Protein AF-A0A2E9H1P5-F1 (afdb_monomer_lite)

Radius of gyration: 15.97 Å; chains: 1; bounding box: 34×29×48 Å

Secondary structure (DSSP, 8-state):
-HHHHHHHHHHHHTT--SHHHHHHHHHHHHHTT-HHHHHHHHHHHHHH-TT-HHHHHHHHHHHHHHHHHHHHHHHHHHS---HHHHHHHHHHHHHT-PPP-

Structure (mmCIF, N/CA/C/O backbone):
data_AF-A0A2E9H1P5-F1
#
_entry.id   AF-A0A2E9H1P5-F1
#
loop_
_atom_site.group_PDB
_atom_site.id
_atom_site.type_symbol
_atom_site.label_atom_id
_atom_site.label_alt_id
_atom_site.label_comp_id
_atom_site.label_asym_id
_atom_site.label_entity_id
_atom_site.label_seq_id
_atom_site.pdbx_PDB_ins_code
_atom_site.Cartn_x
_atom_site.Cartn_y
_atom_site.Cartn_z
_atom_site.occupancy
_atom_site.B_iso_or_equiv
_atom_site.auth_seq_id
_atom_site.auth_comp_id
_atom_site.auth_asym_id
_atom_site.auth_atom_id
_atom_site.pdbx_PDB_model_num
ATOM 1 N N . MET A 1 1 ? -3.255 16.997 -13.678 1.00 59.12 1 MET A N 1
ATOM 2 C CA . MET A 1 1 ? -3.794 15.639 -13.925 1.00 59.12 1 MET A CA 1
ATOM 3 C C . MET A 1 1 ? -3.502 15.155 -15.343 1.00 59.12 1 MET A C 1
ATOM 5 O O . MET A 1 1 ? -2.929 14.082 -15.460 1.00 59.12 1 MET A O 1
ATOM 9 N N . LEU A 1 2 ? -3.757 15.967 -16.378 1.00 67.81 2 LEU A N 1
ATOM 10 C CA . LEU A 1 2 ? -3.576 15.609 -17.798 1.00 67.81 2 LEU A CA 1
ATOM 11 C C . LEU A 1 2 ? -2.205 15.001 -18.161 1.00 67.81 2 LEU A C 1
ATOM 13 O O . LEU A 1 2 ? -2.153 13.973 -18.827 1.00 67.81 2 LEU A O 1
ATOM 17 N N . ALA A 1 3 ? -1.100 15.567 -17.662 1.00 76.44 3 ALA A N 1
ATOM 18 C CA . ALA A 1 3 ? 0.243 15.064 -17.974 1.00 76.44 3 ALA A CA 1
ATOM 19 C C . ALA A 1 3 ? 0.490 13.621 -17.488 1.00 76.44 3 ALA A C 1
ATOM 21 O O . ALA A 1 3 ? 1.145 12.838 -18.167 1.00 76.44 3 ALA A O 1
ATOM 22 N N . ALA A 1 4 ? -0.062 13.243 -16.331 1.00 73.75 4 ALA A N 1
ATOM 23 C CA . ALA A 1 4 ? 0.170 11.926 -15.739 1.00 73.75 4 ALA A CA 1
ATOM 24 C C . ALA A 1 4 ? -0.652 10.827 -16.437 1.00 73.75 4 ALA A C 1
ATOM 26 O O . ALA A 1 4 ? -0.186 9.704 -16.609 1.00 73.75 4 ALA A O 1
ATOM 27 N N . GLU A 1 5 ? -1.861 11.164 -16.887 1.00 76.62 5 GLU A N 1
ATOM 28 C CA . GLU A 1 5 ? -2.697 10.265 -17.688 1.00 76.62 5 GLU A CA 1
ATOM 29 C C . GLU A 1 5 ? -2.135 10.084 -19.098 1.00 76.62 5 GLU A C 1
ATOM 31 O O . GLU A 1 5 ? -2.069 8.959 -19.586 1.00 76.62 5 GLU A O 1
ATOM 36 N N . GLN A 1 6 ? -1.637 11.155 -19.725 1.00 80.62 6 GLN A N 1
ATOM 37 C CA . GLN A 1 6 ? -0.910 11.055 -20.993 1.00 80.62 6 GLN A CA 1
ATOM 38 C C . GLN A 1 6 ? 0.314 10.144 -20.871 1.00 80.62 6 GLN A C 1
ATOM 40 O O . GLN A 1 6 ? 0.543 9.301 -21.736 1.00 80.62 6 GLN A O 1
ATOM 45 N N . GLN A 1 7 ? 1.070 10.274 -19.780 1.00 79.19 7 GLN A N 1
ATOM 46 C CA . GLN A 1 7 ? 2.256 9.463 -19.533 1.00 79.19 7 GLN A CA 1
ATOM 47 C C . GLN A 1 7 ? 1.904 7.981 -19.319 1.00 79.19 7 GLN A C 1
ATOM 49 O O . GLN A 1 7 ? 2.542 7.121 -19.918 1.00 79.19 7 GLN A O 1
ATOM 54 N N . LEU A 1 8 ? 0.846 7.666 -18.563 1.00 79.44 8 LEU A N 1
ATOM 55 C CA . LEU A 1 8 ? 0.329 6.293 -18.449 1.00 79.44 8 LEU A CA 1
ATOM 56 C C . LEU A 1 8 ? -0.129 5.725 -19.799 1.00 79.44 8 LEU A C 1
ATOM 58 O O . LEU A 1 8 ? 0.220 4.598 -20.145 1.00 79.44 8 LEU A O 1
ATOM 62 N N . ASN A 1 9 ? -0.866 6.510 -20.586 1.00 79.56 9 ASN A N 1
ATOM 63 C CA . ASN A 1 9 ? -1.338 6.089 -21.904 1.00 79.56 9 ASN A CA 1
ATOM 64 C C . ASN A 1 9 ? -0.177 5.816 -22.868 1.00 79.56 9 ASN A C 1
ATOM 66 O O . ASN A 1 9 ? -0.248 4.878 -23.657 1.00 79.56 9 ASN A O 1
ATOM 70 N N . GLN A 1 10 ? 0.909 6.589 -22.781 1.00 81.31 10 GLN A N 1
ATOM 71 C CA . GLN A 1 10 ? 2.134 6.340 -23.545 1.00 81.31 10 GLN A CA 1
ATOM 72 C C . GLN A 1 10 ? 2.852 5.054 -23.120 1.00 81.31 10 GLN A C 1
ATOM 74 O O . GLN A 1 10 ? 3.381 4.345 -23.974 1.00 81.31 10 GLN A O 1
ATOM 79 N N . LEU A 1 11 ? 2.888 4.739 -21.821 1.00 79.88 11 LEU A N 1
ATOM 80 C CA . LEU A 1 11 ? 3.482 3.489 -21.335 1.00 79.88 11 LEU A CA 1
ATOM 81 C C . LEU 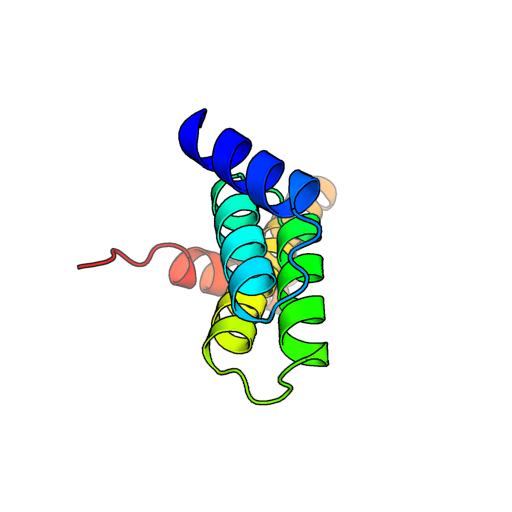A 1 11 ? 2.690 2.273 -21.829 1.00 79.88 11 LEU A C 1
ATOM 83 O O . LEU A 1 11 ? 3.288 1.310 -22.312 1.00 79.88 11 LEU A O 1
ATOM 87 N N . HIS A 1 12 ? 1.356 2.351 -21.774 1.00 77.31 12 HIS A N 1
ATOM 88 C CA . HIS A 1 12 ? 0.471 1.308 -22.291 1.00 77.31 12 HIS A CA 1
ATOM 89 C C . HIS A 1 12 ? 0.572 1.153 -23.811 1.00 77.31 12 HIS A C 1
ATOM 91 O O . HIS A 1 12 ? 0.709 0.032 -24.297 1.00 77.31 12 HIS A O 1
ATOM 97 N N . SER A 1 13 ? 0.550 2.253 -24.573 1.00 74.00 13 SER A N 1
ATOM 98 C CA . SER A 1 13 ? 0.592 2.190 -26.042 1.00 74.00 13 SER A CA 1
ATOM 99 C C . SER A 1 13 ? 1.907 1.628 -26.579 1.00 74.00 13 SER A C 1
ATOM 101 O O . SER A 1 13 ? 1.932 1.043 -27.657 1.00 74.00 13 SER A O 1
ATOM 103 N N . ARG A 1 14 ? 2.995 1.766 -25.815 1.00 70.56 14 ARG A N 1
ATOM 104 C CA . ARG A 1 14 ? 4.321 1.239 -26.159 1.00 70.56 14 ARG A CA 1
ATOM 105 C C . ARG A 1 14 ? 4.611 -0.150 -25.581 1.00 70.56 14 ARG A C 1
ATOM 107 O O . ARG A 1 14 ? 5.731 -0.619 -25.754 1.00 70.56 14 ARG A O 1
ATOM 114 N N . GLN A 1 15 ? 3.659 -0.780 -24.878 1.00 66.81 15 GLN A N 1
ATOM 115 C CA . GLN A 1 15 ? 3.844 -2.065 -24.175 1.00 66.81 15 GLN A CA 1
ATOM 116 C C . GLN A 1 15 ? 5.151 -2.124 -23.356 1.00 66.81 15 GLN A C 1
ATOM 118 O O . GLN A 1 15 ? 5.841 -3.141 -23.289 1.00 66.81 15 GLN A O 1
ATOM 123 N N . LEU A 1 16 ? 5.536 -1.004 -22.738 1.00 69.44 16 LEU A N 1
ATOM 124 C CA . LEU A 1 16 ? 6.793 -0.906 -21.999 1.00 69.44 16 LEU A CA 1
ATOM 125 C C . LEU A 1 16 ? 6.617 -1.553 -20.622 1.00 69.44 16 LEU A C 1
ATOM 127 O O . LEU A 1 16 ? 6.211 -0.894 -19.671 1.00 69.44 16 LEU A O 1
ATOM 131 N N . HIS A 1 17 ? 6.932 -2.843 -20.498 1.00 78.06 17 HIS A N 1
ATOM 132 C CA . HIS A 1 17 ? 6.888 -3.592 -19.230 1.00 78.06 17 HIS A CA 1
ATOM 133 C C . HIS A 1 17 ? 8.272 -3.654 -18.562 1.00 78.06 17 HIS A C 1
ATOM 135 O O . HIS A 1 17 ? 8.757 -4.715 -18.179 1.00 78.06 17 HIS A O 1
ATOM 141 N N . SER A 1 18 ? 8.946 -2.508 -18.453 1.00 89.69 18 SER A N 1
ATOM 142 C CA . SER A 1 18 ? 10.237 -2.407 -17.765 1.00 89.69 18 SER A CA 1
ATOM 143 C C . SER A 1 18 ? 10.061 -2.047 -16.289 1.00 89.69 18 SER A C 1
ATOM 145 O O . SER A 1 18 ? 9.056 -1.452 -15.897 1.00 89.69 18 SER A O 1
ATOM 147 N N . LEU A 1 19 ? 11.083 -2.324 -15.470 1.00 91.44 19 LEU A N 1
ATOM 148 C CA . LEU A 1 19 ? 11.127 -1.905 -14.063 1.00 91.44 19 LEU A CA 1
ATOM 149 C C . LEU A 1 19 ? 10.798 -0.410 -13.892 1.00 91.44 19 LEU A C 1
ATOM 151 O O . LEU A 1 19 ? 10.027 -0.033 -13.013 1.00 91.44 19 LEU A O 1
ATOM 155 N N . GLN A 1 20 ? 11.354 0.448 -14.753 1.00 91.62 20 GLN A N 1
ATOM 156 C CA . GLN A 1 20 ? 11.141 1.898 -14.687 1.00 91.62 20 GLN A CA 1
ATOM 157 C C . GLN A 1 20 ? 9.707 2.300 -15.047 1.00 91.62 20 GLN A C 1
ATOM 159 O O . GLN A 1 20 ? 9.140 3.180 -14.402 1.00 91.62 20 GLN A O 1
ATOM 164 N N . SER A 1 21 ? 9.107 1.632 -16.037 1.00 91.81 21 SER A N 1
ATOM 165 C CA . SER A 1 21 ? 7.710 1.853 -16.422 1.00 91.81 21 SER A CA 1
ATOM 166 C C . SER A 1 21 ? 6.762 1.524 -15.269 1.00 91.81 21 SER A C 1
ATOM 168 O O . SER A 1 21 ? 5.958 2.367 -14.872 1.00 91.81 21 SER A O 1
ATOM 170 N N . TRP A 1 22 ? 6.937 0.359 -14.639 1.00 94.81 22 TRP A N 1
ATOM 171 C CA . TRP A 1 22 ? 6.132 -0.050 -13.487 1.00 94.81 22 TRP A CA 1
ATOM 172 C C . TRP A 1 22 ? 6.288 0.890 -12.286 1.00 94.81 22 TRP A C 1
ATOM 174 O O . TRP A 1 22 ? 5.295 1.279 -11.670 1.00 94.81 22 TRP A O 1
ATOM 184 N N . ARG A 1 23 ? 7.516 1.342 -11.993 1.00 94.81 23 ARG A N 1
ATOM 185 C CA . ARG A 1 23 ? 7.782 2.337 -10.937 1.00 94.81 23 ARG A CA 1
ATOM 186 C C . ARG A 1 23 ? 7.058 3.658 -11.185 1.00 94.81 23 ARG A C 1
ATOM 188 O O . ARG A 1 23 ? 6.467 4.223 -10.262 1.00 94.81 23 ARG A O 1
ATOM 195 N N . LEU A 1 24 ? 7.124 4.156 -12.417 1.00 93.06 24 LEU A N 1
ATOM 196 C CA . LEU A 1 24 ? 6.492 5.408 -12.819 1.00 93.06 24 LEU A CA 1
ATOM 197 C C . LEU A 1 24 ? 4.963 5.298 -12.780 1.00 93.06 24 LEU A C 1
ATOM 199 O O . LEU A 1 24 ? 4.299 6.174 -12.228 1.00 93.06 24 LEU A O 1
ATOM 203 N N . MET A 1 25 ? 4.418 4.197 -13.296 1.00 93.31 25 MET A N 1
ATOM 204 C CA . MET A 1 25 ? 2.989 3.897 -13.260 1.00 93.31 25 MET A CA 1
ATOM 205 C C . MET A 1 25 ? 2.462 3.850 -11.823 1.00 93.31 25 MET A C 1
ATOM 207 O O . MET A 1 25 ? 1.491 4.543 -11.514 1.00 93.31 25 MET A O 1
ATOM 211 N N . GLY A 1 26 ? 3.163 3.147 -10.928 1.00 95.81 26 GLY A N 1
ATOM 212 C CA . GLY A 1 26 ? 2.817 3.103 -9.509 1.00 95.81 26 GLY A CA 1
ATOM 213 C C . GLY A 1 26 ? 2.840 4.482 -8.852 1.00 95.81 26 GLY A C 1
ATOM 214 O O . GLY A 1 26 ? 1.918 4.828 -8.116 1.00 95.81 26 GLY A O 1
ATOM 215 N N . ASN A 1 27 ? 3.831 5.322 -9.172 1.00 94.56 27 ASN A N 1
ATOM 216 C CA . ASN A 1 27 ? 3.919 6.674 -8.611 1.00 94.56 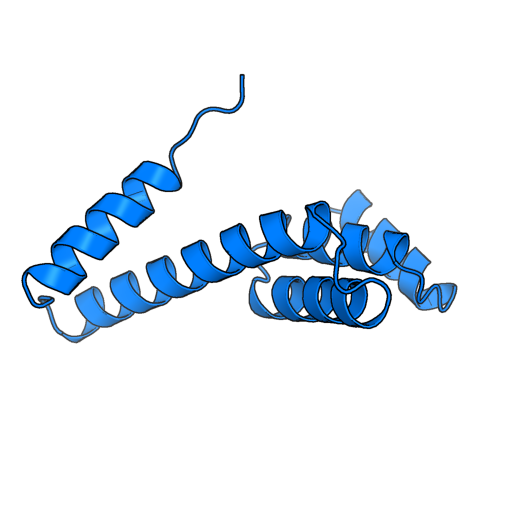27 ASN A CA 1
ATOM 217 C C . ASN A 1 27 ? 2.758 7.562 -9.077 1.00 94.56 27 ASN A C 1
ATOM 219 O O . ASN A 1 27 ? 2.127 8.246 -8.268 1.00 94.56 27 ASN A O 1
ATOM 223 N N . ILE A 1 28 ? 2.433 7.511 -10.371 1.00 93.38 28 ILE A N 1
ATOM 224 C CA . ILE A 1 28 ? 1.301 8.249 -10.932 1.00 93.38 28 ILE A CA 1
ATOM 225 C C . ILE A 1 28 ? -0.005 7.810 -10.261 1.00 93.38 28 ILE A C 1
ATOM 227 O O . ILE A 1 28 ? -0.766 8.658 -9.791 1.00 93.38 28 ILE A O 1
ATOM 231 N N . GLN A 1 29 ? -0.244 6.502 -10.167 1.00 95.00 29 GLN A N 1
ATOM 232 C CA . G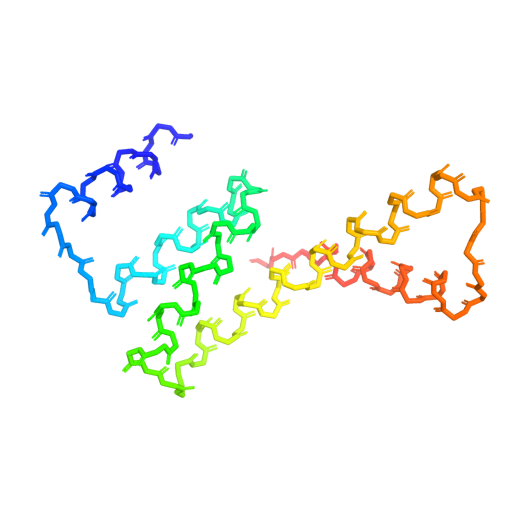LN A 1 29 ? -1.450 5.944 -9.553 1.00 95.00 29 GLN A CA 1
ATOM 233 C C . GLN A 1 29 ? -1.545 6.290 -8.061 1.00 95.00 29 GLN A C 1
ATOM 235 O O . GLN A 1 29 ? -2.615 6.672 -7.586 1.00 95.00 29 GLN A O 1
ATOM 240 N N . PHE A 1 30 ? -0.423 6.261 -7.338 1.00 94.75 30 PHE A N 1
ATOM 241 C CA . PHE A 1 30 ? -0.354 6.666 -5.935 1.00 94.75 30 PHE A CA 1
ATOM 242 C C . PHE A 1 30 ? -0.746 8.137 -5.750 1.00 94.75 30 PHE A C 1
ATOM 244 O O . PHE A 1 30 ? -1.569 8.462 -4.892 1.00 94.75 30 PHE A O 1
ATOM 251 N N . ARG A 1 31 ? -0.229 9.037 -6.598 1.00 91.75 31 ARG A N 1
ATOM 252 C CA . ARG A 1 31 ? -0.596 10.466 -6.575 1.00 91.75 31 ARG A CA 1
ATOM 253 C C . ARG A 1 31 ? -2.065 10.703 -6.925 1.00 91.75 31 ARG A C 1
ATOM 255 O O . ARG A 1 31 ? -2.660 11.646 -6.411 1.00 91.75 31 ARG A O 1
ATOM 262 N N . GLN A 1 32 ? -2.653 9.842 -7.752 1.00 92.62 32 GLN A N 1
ATOM 263 C CA . GLN A 1 32 ? -4.083 9.842 -8.077 1.00 92.62 32 GLN A CA 1
ATOM 264 C C . GLN A 1 32 ? -4.963 9.197 -6.987 1.00 92.62 32 GLN A C 1
ATOM 266 O O . GLN A 1 32 ? -6.160 9.047 -7.210 1.00 92.62 32 GLN A O 1
ATOM 271 N N . GLN A 1 33 ? -4.403 8.799 -5.835 1.00 93.12 33 GLN A N 1
ATOM 272 C CA . GLN A 1 33 ? -5.091 8.044 -4.772 1.00 93.12 33 GLN A CA 1
ATOM 273 C C . GLN A 1 33 ? -5.670 6.689 -5.232 1.00 93.12 33 GLN A C 1
ATOM 275 O O . GLN A 1 33 ? -6.470 6.080 -4.527 1.00 93.12 33 GLN A O 1
ATOM 280 N N . ARG A 1 34 ? -5.232 6.163 -6.383 1.00 95.75 34 ARG A N 1
ATOM 281 C CA . ARG A 1 34 ? -5.608 4.832 -6.886 1.00 95.75 34 ARG A CA 1
ATOM 282 C C . ARG A 1 34 ? -4.698 3.778 -6.252 1.00 95.75 34 ARG A C 1
ATOM 284 O O . ARG A 1 34 ? -3.824 3.225 -6.917 1.00 95.75 34 ARG A O 1
ATOM 291 N N . LEU A 1 35 ? -4.856 3.567 -4.944 1.00 96.69 35 LEU A N 1
ATOM 292 C CA . LEU A 1 35 ? -3.911 2.797 -4.125 1.00 96.69 35 LEU A CA 1
ATOM 293 C C . LEU A 1 35 ? -3.751 1.341 -4.586 1.00 96.69 35 LEU A C 1
ATOM 295 O O . LEU A 1 35 ? -2.621 0.870 -4.666 1.00 96.69 35 LEU A O 1
ATOM 299 N N . ASP A 1 36 ? -4.832 0.665 -4.973 1.00 98.00 36 ASP A N 1
ATOM 300 C CA . ASP A 1 36 ? -4.764 -0.739 -5.413 1.00 98.00 36 ASP A CA 1
ATOM 301 C C . ASP A 1 36 ? -4.030 -0.888 -6.750 1.00 98.00 36 ASP A C 1
ATOM 303 O O . ASP A 1 36 ? -3.224 -1.799 -6.947 1.00 98.00 36 ASP A O 1
ATOM 307 N N . ALA A 1 37 ? -4.252 0.060 -7.664 1.00 96.06 37 ALA A N 1
ATOM 308 C CA . ALA A 1 37 ? -3.531 0.103 -8.929 1.00 96.06 37 ALA A CA 1
ATOM 309 C C . ALA A 1 37 ? -2.034 0.361 -8.690 1.00 96.06 37 ALA A C 1
ATOM 311 O O . ALA A 1 37 ? -1.193 -0.343 -9.252 1.00 96.06 37 ALA A O 1
ATOM 312 N N . ALA A 1 38 ? -1.715 1.310 -7.801 1.00 97.94 38 ALA A N 1
ATOM 313 C CA . ALA A 1 38 ? -0.342 1.627 -7.427 1.00 97.94 38 ALA A CA 1
ATOM 314 C C . ALA A 1 38 ? 0.376 0.426 -6.797 1.00 97.94 38 ALA A C 1
ATOM 316 O O . ALA A 1 38 ? 1.511 0.124 -7.166 1.00 97.94 38 ALA A O 1
ATOM 317 N N . GLU A 1 39 ? -0.290 -0.286 -5.884 1.00 98.50 39 GLU A N 1
ATOM 318 C CA . GLU A 1 39 ? 0.211 -1.535 -5.313 1.00 98.50 39 GLU A CA 1
ATOM 319 C C . GLU A 1 39 ? 0.557 -2.540 -6.410 1.00 98.50 39 GLU A C 1
ATOM 321 O O . GLU A 1 39 ? 1.670 -3.068 -6.420 1.00 98.50 39 GLU A O 1
ATOM 326 N N . ASN A 1 40 ? -0.374 -2.796 -7.333 1.00 97.75 40 ASN A N 1
ATOM 327 C CA . ASN A 1 40 ? -0.147 -3.757 -8.404 1.00 97.75 40 ASN A CA 1
ATOM 328 C C . ASN A 1 40 ? 1.080 -3.369 -9.242 1.00 97.75 40 ASN A C 1
ATOM 330 O O . ASN A 1 40 ? 1.955 -4.202 -9.463 1.00 97.75 40 ASN A O 1
ATOM 334 N N . ALA A 1 41 ? 1.205 -2.098 -9.631 1.00 96.81 41 ALA A N 1
ATOM 335 C CA . ALA A 1 41 ? 2.353 -1.621 -10.397 1.00 96.81 41 ALA A CA 1
ATOM 336 C C . ALA A 1 41 ? 3.684 -1.809 -9.644 1.00 96.81 41 ALA A C 1
ATOM 338 O O . ALA A 1 41 ? 4.654 -2.302 -10.220 1.00 96.81 41 ALA A O 1
ATOM 339 N N . TYR A 1 42 ? 3.742 -1.504 -8.344 1.00 98.31 42 TYR A N 1
ATOM 340 C CA . TYR A 1 42 ? 4.954 -1.753 -7.555 1.00 98.31 42 TYR A CA 1
ATOM 341 C C . TYR A 1 42 ? 5.255 -3.243 -7.374 1.00 98.31 42 TYR A C 1
ATOM 343 O O . TYR A 1 42 ? 6.423 -3.625 -7.354 1.00 98.31 42 TYR A O 1
ATOM 351 N N . ARG A 1 43 ? 4.240 -4.110 -7.300 1.00 98.31 43 ARG A N 1
ATOM 352 C CA . ARG A 1 43 ? 4.453 -5.567 -7.272 1.00 98.31 43 ARG A CA 1
ATOM 353 C C . ARG A 1 43 ? 5.004 -6.090 -8.598 1.00 98.31 43 ARG A C 1
ATOM 355 O O . ARG A 1 43 ? 5.900 -6.926 -8.566 1.00 98.31 43 ARG A O 1
ATOM 362 N N . GLN A 1 44 ? 4.559 -5.552 -9.735 1.00 97.19 44 GLN A N 1
ATOM 363 C CA . GLN A 1 44 ? 5.142 -5.865 -11.048 1.00 97.19 44 GLN A CA 1
ATOM 364 C C . GLN A 1 44 ? 6.597 -5.378 -11.167 1.00 97.19 44 GLN A C 1
ATOM 366 O O . GLN A 1 44 ? 7.457 -6.067 -11.711 1.00 97.19 44 GLN A O 1
ATOM 371 N N . ALA A 1 45 ? 6.920 -4.209 -10.607 1.00 97.50 45 ALA A N 1
ATOM 372 C CA . ALA A 1 45 ? 8.307 -3.756 -10.513 1.00 97.50 45 ALA A CA 1
ATOM 373 C C . ALA A 1 45 ? 9.165 -4.739 -9.689 1.00 97.50 45 ALA A C 1
ATOM 375 O O . ALA A 1 45 ? 10.250 -5.133 -10.119 1.00 97.50 45 ALA A O 1
ATOM 376 N N . LEU A 1 46 ? 8.654 -5.193 -8.541 1.00 98.12 46 LEU A N 1
ATOM 377 C CA . LEU A 1 46 ? 9.346 -6.138 -7.662 1.00 98.12 46 LEU A CA 1
ATOM 378 C C . LEU A 1 46 ? 9.447 -7.556 -8.239 1.00 98.12 46 LEU A C 1
ATOM 380 O O . LEU A 1 46 ? 10.407 -8.252 -7.926 1.00 98.12 46 LEU A O 1
ATOM 384 N N . SER A 1 47 ? 8.533 -7.991 -9.112 1.00 97.56 47 SER A N 1
ATOM 385 C CA . SER A 1 47 ? 8.703 -9.268 -9.820 1.00 97.56 47 SER A CA 1
ATOM 386 C C . SER A 1 47 ? 9.849 -9.229 -10.834 1.00 97.56 47 SER A C 1
ATOM 388 O O . SER A 1 47 ? 10.457 -10.261 -11.095 1.00 97.56 47 SER A O 1
ATOM 390 N N . LEU A 1 48 ? 10.167 -8.051 -11.388 1.00 96.06 48 LEU A N 1
ATOM 391 C CA . LEU A 1 48 ? 11.325 -7.864 -12.272 1.00 96.06 48 LEU A CA 1
ATOM 392 C C . LEU A 1 48 ? 12.627 -7.652 -11.490 1.00 96.06 48 LEU A C 1
ATOM 394 O O . LEU A 1 48 ? 13.687 -8.102 -11.916 1.00 96.06 48 LEU A O 1
ATOM 398 N N . ALA A 1 49 ? 12.557 -6.949 -10.358 1.00 97.81 49 ALA A N 1
ATOM 399 C CA . ALA A 1 49 ? 13.698 -6.689 -9.490 1.00 97.81 4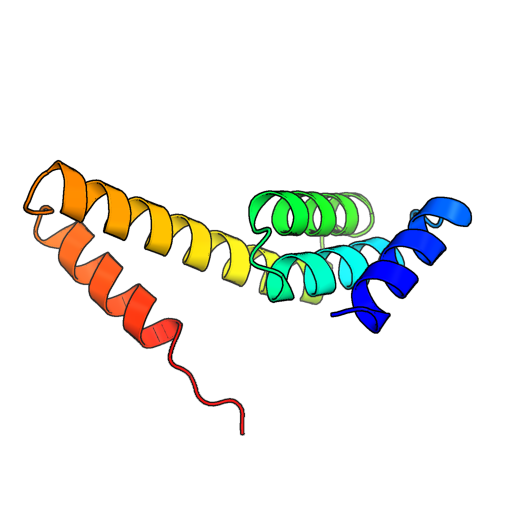9 ALA A CA 1
ATOM 400 C C . ALA A 1 49 ? 13.289 -6.808 -8.010 1.00 97.81 49 ALA A C 1
ATOM 402 O O . ALA A 1 49 ? 12.929 -5.803 -7.388 1.00 97.81 49 ALA A O 1
ATOM 403 N N . PRO A 1 50 ? 13.403 -8.009 -7.407 1.00 98.44 50 PRO A N 1
ATOM 404 C CA . PRO A 1 50 ? 12.964 -8.260 -6.028 1.00 98.44 50 PRO A CA 1
ATOM 405 C C . PRO A 1 50 ? 13.638 -7.384 -4.967 1.00 98.44 50 PRO A C 1
ATOM 407 O O . PRO A 1 50 ? 13.083 -7.175 -3.893 1.00 98.44 50 PRO A O 1
ATOM 410 N N . ASN A 1 51 ? 14.817 -6.838 -5.275 1.00 97.38 51 ASN A N 1
ATOM 411 C CA . ASN A 1 51 ? 15.603 -5.991 -4.378 1.00 97.38 51 ASN A CA 1
ATOM 412 C C . ASN A 1 51 ? 15.488 -4.486 -4.705 1.00 97.38 51 ASN A C 1
ATOM 414 O O . ASN A 1 51 ? 16.288 -3.689 -4.206 1.00 97.38 51 ASN A O 1
ATOM 418 N N . ASP A 1 52 ? 14.531 -4.063 -5.545 1.00 97.75 52 ASP A N 1
ATOM 419 C CA . ASP A 1 52 ? 14.341 -2.646 -5.886 1.00 97.75 52 ASP A CA 1
ATOM 420 C C . ASP A 1 52 ? 13.829 -1.847 -4.678 1.00 97.75 52 ASP A C 1
ATOM 422 O O . ASP A 1 52 ? 12.640 -1.816 -4.353 1.00 97.75 52 ASP A O 1
ATOM 426 N N . LYS A 1 53 ? 14.763 -1.157 -4.015 1.00 98.06 53 LYS A N 1
ATOM 427 C CA . LYS A 1 53 ? 14.504 -0.347 -2.815 1.00 98.06 53 LYS A CA 1
ATOM 428 C C . LYS A 1 53 ? 13.411 0.700 -3.035 1.00 98.06 53 LYS A C 1
ATOM 430 O O . LYS A 1 53 ? 12.641 0.981 -2.121 1.00 98.06 53 LYS A O 1
ATOM 435 N N . PHE A 1 54 ? 13.331 1.272 -4.238 1.00 96.38 54 PHE A N 1
ATOM 436 C CA . PHE A 1 54 ? 12.325 2.280 -4.564 1.00 96.38 54 PHE A CA 1
ATOM 437 C C . PHE A 1 54 ? 10.909 1.697 -4.547 1.00 96.38 54 PHE A C 1
ATOM 439 O O . PHE A 1 54 ? 10.014 2.289 -3.943 1.00 96.38 54 PHE A O 1
ATOM 446 N N . SER A 1 55 ? 10.697 0.545 -5.184 1.00 97.44 55 SER A N 1
ATOM 447 C CA . SER A 1 55 ? 9.386 -0.105 -5.217 1.00 97.44 55 SER A CA 1
ATOM 448 C C . SER A 1 55 ? 8.977 -0.608 -3.839 1.00 97.44 55 SER A C 1
ATOM 450 O O . SER A 1 55 ? 7.835 -0.391 -3.452 1.00 97.44 55 SER A O 1
ATOM 452 N N . TRP A 1 56 ? 9.901 -1.161 -3.044 1.00 98.50 56 TRP A N 1
ATOM 453 C CA . TRP A 1 56 ? 9.612 -1.515 -1.648 1.00 98.50 56 TRP A CA 1
ATOM 454 C C . TRP A 1 56 ? 9.209 -0.311 -0.798 1.00 98.50 56 TRP A C 1
ATOM 456 O O . TRP A 1 56 ? 8.221 -0.375 -0.063 1.00 98.50 56 TRP A O 1
ATOM 466 N N . HIS A 1 57 ? 9.936 0.803 -0.919 1.00 97.38 57 HIS A N 1
ATOM 467 C CA . HIS A 1 57 ? 9.613 2.029 -0.197 1.00 97.38 57 HIS A CA 1
ATOM 468 C C . HIS A 1 57 ? 8.207 2.531 -0.549 1.00 97.38 57 HIS A C 1
ATOM 470 O O . HIS A 1 57 ? 7.385 2.751 0.338 1.00 97.38 57 HIS A O 1
ATOM 476 N N . ASN A 1 58 ? 7.890 2.651 -1.840 1.00 97.56 58 ASN A N 1
ATOM 477 C CA . ASN A 1 58 ? 6.583 3.161 -2.249 1.00 97.56 58 ASN A CA 1
ATOM 478 C C . ASN A 1 58 ? 5.441 2.167 -1.982 1.00 97.56 58 ASN A C 1
ATOM 480 O O . ASN A 1 58 ? 4.367 2.593 -1.565 1.00 97.56 58 ASN A O 1
ATOM 484 N N . LEU A 1 59 ? 5.665 0.857 -2.134 1.00 98.31 59 LEU A N 1
ATOM 485 C CA . LEU A 1 59 ? 4.695 -0.168 -1.736 1.00 98.31 59 LEU A CA 1
ATOM 486 C C . LEU A 1 59 ? 4.388 -0.088 -0.234 1.00 98.31 59 LEU A C 1
ATOM 488 O O . 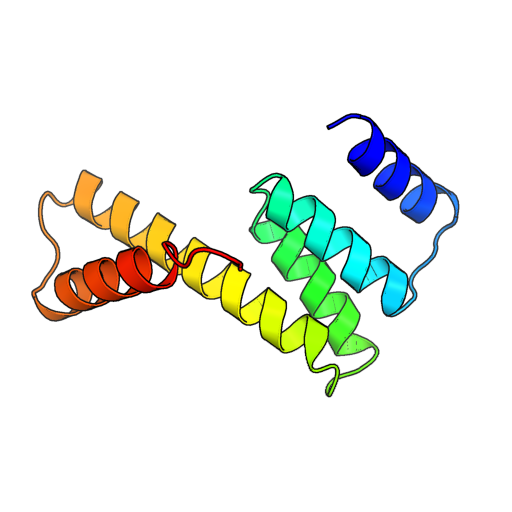LEU A 1 59 ? 3.232 -0.217 0.162 1.00 98.31 59 LEU A O 1
ATOM 492 N N . THR A 1 60 ? 5.392 0.201 0.598 1.00 97.88 60 THR A N 1
ATOM 493 C CA . THR A 1 60 ? 5.191 0.438 2.035 1.00 97.88 60 THR A CA 1
ATOM 494 C C . THR A 1 60 ? 4.277 1.640 2.269 1.00 97.88 60 THR A C 1
ATOM 496 O O . THR A 1 60 ? 3.315 1.541 3.028 1.00 97.88 60 THR A O 1
ATOM 499 N N . LEU A 1 61 ? 4.506 2.761 1.576 1.00 96.44 61 LEU A N 1
ATOM 500 C CA . LEU A 1 61 ? 3.636 3.938 1.681 1.00 96.44 61 LEU A CA 1
ATOM 501 C C . LEU A 1 61 ? 2.199 3.649 1.222 1.00 96.44 61 LEU A C 1
ATOM 503 O O . LEU A 1 61 ? 1.254 4.110 1.864 1.00 96.44 61 LEU A O 1
ATOM 507 N N . VAL A 1 62 ? 2.025 2.872 0.146 1.00 97.44 62 VAL A N 1
ATOM 508 C CA . VAL A 1 62 ? 0.706 2.411 -0.320 1.00 97.44 62 VAL A CA 1
ATOM 509 C C . VAL A 1 62 ? 0.012 1.601 0.772 1.00 97.44 62 VAL A C 1
ATOM 511 O O . VAL A 1 62 ? -1.121 1.921 1.133 1.00 97.44 62 VAL A O 1
ATOM 514 N N . LYS A 1 63 ? 0.704 0.614 1.354 1.00 98.12 63 LYS A N 1
ATOM 515 C CA . LYS A 1 63 ? 0.149 -0.248 2.403 1.00 98.12 63 LYS A CA 1
ATOM 516 C C . LYS A 1 63 ? -0.241 0.532 3.648 1.00 98.12 63 LYS A C 1
ATOM 518 O O . LYS A 1 63 ? -1.341 0.349 4.152 1.00 98.12 63 LYS A O 1
ATOM 523 N N . LEU A 1 64 ? 0.599 1.464 4.095 1.00 96.81 64 LEU A N 1
ATOM 524 C CA . LEU A 1 64 ? 0.271 2.325 5.231 1.00 96.81 64 LEU A CA 1
ATOM 525 C C . LEU A 1 64 ? -0.985 3.164 4.957 1.00 96.81 64 LEU A C 1
ATOM 527 O O . LEU A 1 64 ? -1.809 3.319 5.854 1.00 96.81 64 LEU A O 1
ATOM 531 N N . ARG A 1 65 ? -1.167 3.686 3.734 1.00 96.44 65 ARG A N 1
ATOM 532 C CA . ARG A 1 65 ? -2.386 4.428 3.364 1.00 96.44 65 ARG A CA 1
ATOM 533 C C . ARG A 1 65 ? -3.623 3.537 3.297 1.00 96.44 65 ARG A C 1
ATOM 535 O O . ARG A 1 65 ? -4.659 3.930 3.821 1.00 96.44 65 ARG A O 1
ATOM 542 N N . GLN A 1 66 ? -3.523 2.348 2.702 1.00 97.56 66 GLN A N 1
ATOM 543 C CA . GLN A 1 66 ? -4.620 1.372 2.684 1.00 97.56 66 GLN A CA 1
ATOM 544 C C . GLN A 1 66 ? -5.039 0.990 4.115 1.00 97.56 66 GLN A C 1
ATOM 546 O O . GLN A 1 66 ? -6.231 0.990 4.424 1.00 97.56 66 GLN A O 1
ATOM 551 N N . THR A 1 67 ? -4.074 0.752 5.011 1.00 98.00 67 THR A N 1
ATOM 552 C CA . THR A 1 67 ? -4.344 0.474 6.429 1.00 98.00 67 THR A CA 1
ATOM 553 C C . THR A 1 67 ? -5.013 1.661 7.118 1.00 98.00 67 THR A C 1
ATOM 555 O O . THR A 1 67 ? -6.013 1.461 7.803 1.00 98.00 67 THR A O 1
ATOM 558 N N . THR A 1 68 ? -4.535 2.895 6.905 1.00 96.81 68 THR A N 1
ATOM 559 C CA . THR A 1 68 ? -5.206 4.097 7.434 1.00 96.81 68 THR A CA 1
ATOM 560 C C . THR A 1 68 ? -6.654 4.174 6.961 1.00 96.81 68 THR A C 1
ATOM 562 O O . THR A 1 68 ? -7.544 4.335 7.790 1.00 96.81 68 THR A O 1
ATOM 565 N N . ASN A 1 69 ? -6.903 4.025 5.655 1.00 96.50 69 ASN A N 1
ATOM 566 C CA . ASN A 1 69 ? -8.250 4.099 5.087 1.00 96.50 69 ASN A CA 1
ATOM 567 C C . ASN A 1 69 ? -9.173 3.037 5.697 1.00 96.50 69 ASN A C 1
ATOM 569 O O . ASN A 1 69 ? -10.294 3.349 6.091 1.00 96.50 69 ASN A O 1
ATOM 573 N N . THR A 1 70 ? -8.671 1.809 5.838 1.00 98.00 70 THR A N 1
ATOM 574 C CA . THR A 1 70 ? -9.416 0.690 6.428 1.00 98.00 70 THR A CA 1
ATOM 575 C C . THR A 1 70 ? -9.760 0.959 7.892 1.00 98.00 70 THR A C 1
ATOM 577 O O . THR A 1 70 ? -10.904 0.784 8.299 1.00 98.00 70 THR A O 1
ATOM 580 N N . LEU A 1 71 ? -8.798 1.437 8.689 1.00 97.56 71 LEU A N 1
ATOM 581 C CA . LEU A 1 71 ? -9.023 1.764 10.100 1.00 97.56 71 LEU A CA 1
ATOM 582 C C . LEU A 1 71 ? -9.979 2.950 10.273 1.00 97.56 71 LEU A C 1
ATOM 584 O O . LEU A 1 71 ? -10.816 2.934 11.172 1.00 97.56 71 LEU A O 1
ATOM 588 N N . MET A 1 72 ? -9.890 3.964 9.410 1.00 97.00 72 MET A N 1
ATOM 589 C CA . MET A 1 72 ? -10.837 5.081 9.410 1.00 97.00 72 MET A CA 1
ATOM 590 C C . MET A 1 72 ? -12.259 4.615 9.097 1.00 97.00 72 MET A C 1
ATOM 592 O O . MET A 1 72 ? -13.190 5.007 9.799 1.00 97.00 72 MET A O 1
ATOM 596 N N . GLN A 1 73 ? -12.422 3.758 8.086 1.00 97.50 73 GLN A N 1
ATOM 597 C CA . GLN A 1 73 ? -13.716 3.177 7.742 1.00 97.50 73 GLN A CA 1
ATOM 598 C C . GLN A 1 73 ? -14.259 2.332 8.897 1.00 97.50 73 GLN A C 1
ATOM 600 O O . GLN A 1 73 ? -15.375 2.567 9.346 1.00 97.50 73 GLN A O 1
ATOM 605 N N . ALA A 1 74 ? -13.455 1.414 9.440 1.00 97.44 74 ALA A N 1
ATOM 606 C CA . ALA A 1 74 ? -13.854 0.577 10.568 1.00 97.44 74 ALA A CA 1
ATOM 607 C C . ALA A 1 74 ? -14.302 1.417 11.772 1.00 97.44 74 ALA A C 1
ATOM 609 O O . ALA A 1 74 ? -15.340 1.142 12.364 1.00 97.44 74 ALA A O 1
ATOM 610 N N . ARG A 1 75 ? -13.577 2.492 12.102 1.00 96.56 75 ARG A N 1
ATOM 611 C CA . ARG A 1 75 ? -13.976 3.405 13.178 1.00 96.56 75 ARG A CA 1
ATOM 612 C C . ARG A 1 75 ? -15.303 4.112 12.894 1.00 96.56 75 ARG A C 1
ATOM 614 O O . ARG A 1 75 ? -16.072 4.318 13.827 1.00 96.56 75 ARG A O 1
ATOM 621 N N . SER A 1 76 ? -15.555 4.495 11.642 1.00 97.25 76 SER A N 1
ATOM 622 C CA . SER A 1 76 ? -16.816 5.123 11.232 1.00 97.25 76 SER A CA 1
ATOM 623 C C . SER A 1 76 ? -18.004 4.172 11.392 1.00 97.25 76 SER A C 1
ATOM 625 O O . SER A 1 76 ? -19.041 4.587 11.894 1.00 97.25 76 SER A O 1
ATOM 627 N N . GLU A 1 77 ? -17.845 2.907 10.999 1.00 97.44 77 GLU A N 1
ATOM 628 C CA . GLU A 1 77 ? -18.911 1.893 11.055 1.00 97.44 77 GLU A CA 1
ATOM 629 C C . GLU A 1 77 ? -19.161 1.374 12.479 1.00 97.44 77 GLU A C 1
ATOM 631 O O . GLU A 1 77 ? -20.296 1.114 12.868 1.00 97.44 77 GLU A O 1
ATOM 636 N N . LEU A 1 78 ? -18.101 1.223 13.278 1.00 96.38 78 LEU A N 1
ATOM 637 C CA . LEU A 1 78 ? -18.173 0.622 14.615 1.00 96.38 78 LEU A CA 1
ATOM 638 C C . LEU A 1 78 ? -18.329 1.655 15.744 1.00 96.38 78 LEU A C 1
ATOM 640 O O . LEU A 1 78 ? -18.510 1.283 16.902 1.00 96.38 78 LEU A O 1
ATOM 644 N N . GLY A 1 79 ? -18.188 2.950 15.444 1.00 96.00 79 GLY A N 1
ATOM 645 C CA . GLY A 1 79 ? -18.181 4.055 16.412 1.00 96.00 79 GLY A CA 1
ATOM 646 C C . GLY A 1 79 ? -16.900 4.158 17.253 1.00 96.00 79 GLY A C 1
ATOM 647 O O . GLY A 1 79 ? -16.470 5.261 17.599 1.00 96.00 79 GLY A O 1
ATOM 648 N N . GLN A 1 80 ? -16.247 3.031 17.547 1.00 92.62 80 GLN A N 1
ATOM 649 C CA . GLN A 1 80 ? -14.977 2.961 18.267 1.00 92.62 80 GLN A CA 1
ATOM 650 C C . GLN A 1 80 ? -14.090 1.819 17.756 1.00 92.62 80 GLN A C 1
ATOM 652 O O . GLN A 1 80 ? -14.577 0.806 17.259 1.00 92.62 80 GLN A O 1
ATOM 657 N N . LEU A 1 81 ? -12.777 1.980 17.918 1.00 96.12 81 LEU A N 1
ATOM 658 C CA . LEU A 1 81 ? -11.792 0.908 17.770 1.00 96.12 81 LEU A CA 1
ATOM 659 C C . LEU A 1 81 ? -11.304 0.492 19.159 1.00 96.12 81 LEU A C 1
ATOM 661 O O . LEU A 1 81 ? -11.361 1.283 20.104 1.00 96.12 81 LEU A O 1
ATOM 665 N N . ASP A 1 82 ? -10.781 -0.726 19.287 1.00 96.75 82 ASP A N 1
ATOM 666 C CA . ASP A 1 82 ? -10.011 -1.071 20.479 1.00 96.75 82 ASP A CA 1
ATOM 667 C C . ASP A 1 82 ? -8.794 -0.144 20.632 1.00 96.75 82 ASP A C 1
ATOM 669 O O . ASP A 1 82 ? -8.332 0.500 19.684 1.00 96.75 82 ASP A O 1
ATOM 673 N N . ARG A 1 83 ? -8.253 -0.086 21.851 1.00 95.94 83 ARG A N 1
ATOM 674 C CA . ARG A 1 83 ? -7.158 0.823 22.200 1.00 95.94 83 ARG A CA 1
ATOM 675 C C . ARG A 1 83 ? -5.956 0.702 21.255 1.00 95.94 83 ARG A C 1
ATOM 677 O O . ARG A 1 83 ? -5.385 1.727 20.887 1.00 95.94 83 ARG A O 1
ATOM 684 N N . THR A 1 84 ? -5.581 -0.514 20.868 1.00 96.88 84 THR A N 1
ATOM 685 C CA . THR A 1 84 ? -4.397 -0.777 20.041 1.00 96.88 84 THR A CA 1
ATOM 686 C C . THR A 1 84 ? -4.597 -0.276 18.615 1.00 96.88 84 THR A C 1
ATOM 688 O O . THR A 1 84 ? -3.738 0.429 18.084 1.00 96.88 84 THR A O 1
ATOM 691 N N . ASN A 1 85 ? -5.742 -0.576 18.008 1.00 96.06 85 ASN A N 1
ATOM 692 C CA . ASN A 1 85 ? -6.085 -0.118 16.665 1.00 96.06 85 ASN A CA 1
ATOM 693 C C . ASN A 1 85 ? -6.265 1.402 16.607 1.00 96.06 85 ASN A C 1
ATOM 695 O O . ASN A 1 85 ? -5.875 2.046 15.631 1.00 96.06 85 ASN A O 1
ATOM 699 N N . ASP A 1 86 ? -6.783 1.994 17.678 1.00 95.81 86 ASP A N 1
ATOM 700 C CA . ASP A 1 86 ? -6.963 3.436 17.780 1.00 95.81 86 ASP A CA 1
ATOM 701 C C . ASP A 1 86 ? -5.614 4.170 17.966 1.00 95.81 86 ASP A C 1
ATOM 703 O O . ASP A 1 86 ? -5.386 5.238 17.391 1.00 95.81 86 ASP A O 1
ATOM 707 N N . GLU A 1 87 ? -4.668 3.586 18.714 1.00 96.69 87 GLU A N 1
ATOM 708 C CA . GLU A 1 87 ? -3.274 4.050 18.798 1.00 96.69 87 GLU A CA 1
ATOM 709 C C . GLU A 1 87 ? -2.534 3.903 17.459 1.00 96.69 87 GLU A C 1
ATOM 711 O O . GLU A 1 87 ? -1.868 4.845 17.016 1.00 96.69 87 GLU A O 1
ATOM 716 N N . LEU A 1 88 ? -2.699 2.768 16.772 1.00 96.06 88 LEU A N 1
ATOM 717 C CA . LEU A 1 88 ? -2.135 2.538 15.443 1.00 96.06 88 LEU A CA 1
ATOM 718 C C . LEU A 1 88 ? -2.645 3.574 14.436 1.00 96.06 88 LEU A C 1
ATOM 720 O O . LEU A 1 88 ? -1.836 4.211 13.760 1.00 96.06 88 LEU A O 1
ATOM 724 N N . LEU A 1 89 ? -3.961 3.799 14.371 1.00 95.94 89 LEU A N 1
ATOM 725 C CA . LEU A 1 89 ? -4.561 4.800 13.489 1.00 95.94 89 LEU A CA 1
ATOM 726 C C . LEU A 1 89 ? -3.983 6.198 13.760 1.00 95.94 89 LEU A C 1
ATOM 728 O O . LEU A 1 89 ? -3.595 6.899 12.824 1.00 95.94 89 LEU A O 1
ATOM 732 N N . ARG A 1 90 ? -3.845 6.592 15.035 1.00 95.00 90 ARG A N 1
ATOM 733 C CA . ARG A 1 90 ? -3.206 7.867 15.413 1.00 95.00 90 ARG A CA 1
ATOM 734 C C . ARG A 1 90 ? -1.764 7.964 14.910 1.00 95.00 90 ARG A C 1
ATOM 736 O O . ARG A 1 90 ? -1.377 9.010 14.384 1.00 95.00 90 ARG A O 1
ATOM 743 N N . ASN A 1 91 ? -0.978 6.900 15.043 1.00 95.12 91 ASN A N 1
ATOM 744 C CA . ASN A 1 91 ? 0.413 6.875 14.587 1.00 95.12 91 ASN A CA 1
ATOM 745 C C . ASN A 1 91 ? 0.523 6.940 13.060 1.00 95.12 91 ASN A C 1
ATOM 747 O O . ASN A 1 91 ? 1.331 7.709 12.541 1.00 95.12 91 ASN A O 1
ATOM 751 N N . LEU A 1 92 ? -0.321 6.203 12.335 1.00 94.81 92 LEU A N 1
ATOM 752 C CA . LEU A 1 92 ? -0.352 6.226 10.872 1.00 94.81 92 LEU A CA 1
ATOM 753 C C . LEU A 1 92 ? -0.749 7.603 10.329 1.00 94.81 92 LEU A C 1
ATOM 755 O O . LEU A 1 92 ? -0.104 8.110 9.411 1.00 94.81 92 LEU A O 1
ATOM 759 N N . LEU A 1 93 ? -1.748 8.250 10.938 1.00 92.81 93 LEU A N 1
ATOM 760 C CA . LEU A 1 93 ? -2.154 9.612 10.578 1.00 92.81 93 LEU A CA 1
ATOM 761 C C . LEU A 1 93 ? -1.037 10.637 10.825 1.00 92.81 93 LEU A C 1
ATOM 763 O O . LEU A 1 93 ? -0.875 11.563 10.031 1.00 92.81 93 LEU A O 1
ATOM 767 N N . ARG A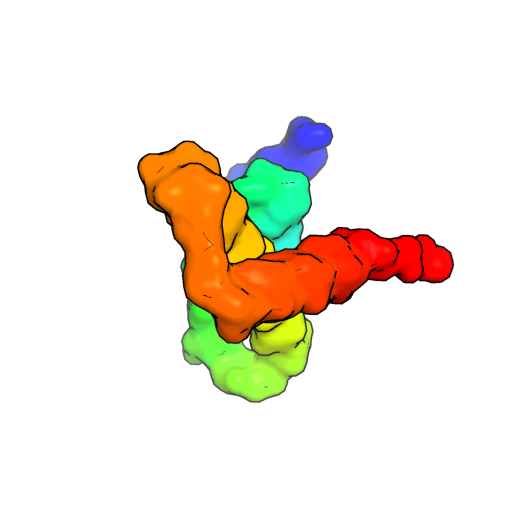 1 94 ? -0.246 10.476 11.897 1.00 92.00 94 ARG A N 1
ATOM 768 C CA . ARG A 1 94 ? 0.941 11.314 12.155 1.00 92.00 94 ARG A CA 1
ATOM 769 C C . ARG A 1 94 ? 2.033 11.078 11.116 1.00 92.00 94 ARG A C 1
ATOM 771 O O . ARG A 1 94 ? 2.536 12.037 10.542 1.00 92.00 94 ARG A O 1
ATOM 778 N N . LEU A 1 95 ? 2.355 9.815 10.836 1.00 87.81 95 LEU A N 1
ATOM 779 C CA . LEU A 1 95 ? 3.371 9.424 9.856 1.00 87.81 95 LEU A CA 1
ATOM 780 C C . LEU A 1 95 ? 3.052 9.948 8.446 1.00 87.81 95 LEU A C 1
ATOM 782 O O . LEU A 1 95 ? 3.948 10.311 7.692 1.00 87.81 95 LEU A O 1
ATOM 786 N N . GLN A 1 96 ? 1.770 10.021 8.092 1.00 85.00 96 GLN A N 1
ATOM 787 C CA . GLN A 1 96 ? 1.307 10.503 6.789 1.00 85.00 96 GLN A CA 1
ATOM 788 C C . GLN A 1 96 ? 1.228 12.039 6.687 1.00 85.00 96 GLN A C 1
ATOM 790 O O . GLN A 1 96 ? 0.973 12.556 5.600 1.00 85.00 96 GLN A O 1
ATOM 795 N N . ARG A 1 97 ? 1.491 12.773 7.779 1.00 75.06 97 ARG A N 1
ATOM 796 C CA . ARG A 1 97 ? 1.587 14.245 7.837 1.00 75.06 97 ARG A CA 1
ATOM 797 C C . ARG A 1 97 ? 3.040 14.732 7.965 1.00 75.06 97 ARG A C 1
ATOM 799 O O . ARG A 1 97 ? 3.326 15.641 8.738 1.00 75.06 97 ARG A O 1
ATOM 806 N N . VAL A 1 98 ? 3.957 14.147 7.194 1.00 47.84 98 VAL A N 1
ATOM 807 C CA . VAL A 1 98 ? 5.337 14.645 7.059 1.00 47.84 98 VAL A CA 1
ATOM 808 C C . VAL A 1 98 ? 5.413 15.673 5.924 1.00 47.84 98 VAL A C 1
ATOM 810 O O . VAL A 1 98 ? 5.085 15.366 4.777 1.00 47.84 98 VAL A O 1
ATOM 813 N N . GLN A 1 99 ? 5.848 16.893 6.268 1.00 46.03 99 GLN A N 1
ATOM 814 C CA . GLN A 1 99 ? 6.346 17.914 5.341 1.00 46.03 99 GLN A CA 1
ATOM 815 C C . GLN A 1 99 ? 7.568 17.364 4.597 1.00 46.03 99 GLN A C 1
ATOM 817 O O . GLN A 1 99 ? 8.551 16.970 5.221 1.00 46.03 99 GLN A O 1
ATOM 822 N N . LEU A 1 100 ? 7.503 17.348 3.267 1.00 31.39 100 LEU A N 1
ATOM 823 C CA . LEU A 1 100 ? 8.701 17.233 2.442 1.00 31.39 100 LEU A CA 1
ATOM 824 C C . LEU A 1 100 ? 9.390 18.604 2.473 1.00 31.39 100 LEU A C 1
ATOM 826 O O . LEU A 1 100 ? 8.723 19.608 2.215 1.00 31.39 100 LEU A O 1
ATOM 830 N N . GLN A 1 101 ? 10.663 18.623 2.879 1.00 36.94 101 GLN A N 1
ATOM 831 C CA . GLN A 1 101 ? 11.542 19.795 2.785 1.00 36.94 101 GLN A CA 1
ATOM 832 C C . GLN A 1 101 ? 11.633 20.302 1.345 1.00 36.94 101 GLN A C 1
ATOM 834 O O . GLN A 1 101 ? 11.599 19.450 0.424 1.00 36.94 101 GLN A O 1
#

pLDDT: mean 89.89, std 13.33, range [31.39, 98.5]

Sequence (101 aa):
MLAAEQQLNQLHSRQLHSLQSWRLMGNIQFRQQRLDAAENAYRQALSLAPNDKFSWHNLTLVKLRQTTNTLMQARSELGQLDRTNDELLRNLLRLQRVQLQ

Foldseek 3Di:
DVVLVVLLVVCVVVVPLALVSLLSQLVSCVVVVVLVSSLVSLVSSCVRPVPPPSSVVSNVVSVLVVLLVVLVVCCVVVVDDPPVSVVSNVVSVVVVPDDDD